Protein AF-A0A7M1KQX3-F1 (afdb_monomer_lite)

InterPro domains:
  IPR036291 NAD(P)-binding domain superfamily [SSF51735] (1-111)

Foldseek 3Di:
DQEEEEAALPDPLNVLLQQVSLVLPGQYEYEHQDPDDHDPGHNYDYDYDYLPVLVVLLVNLQVHQEYEAEAADEDDDPVVLVSVLVVLLSSLVSNLVHNHNEYEYEQYYPPCNVPDDPVSVVSSVVSVVSNVPGNGRYDYADPVCNNVVSVVVSVVVVVVVVVVVVPDDDPPPDD

pLDDT: mean 87.09, std 11.7, range [43.88, 97.88]

Organism: NCBI:txid51665

Sequence (175 aa):
MNKVAIIGATNVIGRQAAEQFSMAGYEVIAALYEDVEVPNLPGVEYIFIQPGDTAIVEDILEQARIVILPVITEICDIPKLINYEERLFNIIDICEDLPIDEFCYTVASAEHPDEIDFEMKQVQKRLKAYIENADLNQQPVDISKFEDQFTEIIHRDITSLARKHNNTIVFDFGK

Radius of gyration: 17.49 Å; chains: 1; bounding box: 62×32×48 Å

Structure (mmCIF, N/CA/C/O backbone):
data_AF-A0A7M1KQX3-F1
#
_entry.id   AF-A0A7M1KQX3-F1
#
loop_
_atom_site.group_PDB
_atom_site.id
_atom_site.type_symbol
_atom_site.label_atom_id
_atom_site.label_alt_id
_atom_site.label_comp_id
_atom_site.label_asym_id
_atom_site.label_entity_id
_atom_site.label_seq_id
_atom_site.pdbx_PDB_ins_code
_atom_site.Cartn_x
_atom_site.Cartn_y
_atom_site.Cartn_z
_atom_site.occupancy
_atom_site.B_iso_or_equiv
_atom_site.auth_seq_id
_atom_site.auth_comp_id
_atom_site.auth_asym_id
_atom_site.auth_atom_id
_atom_site.pdbx_PDB_model_num
ATOM 1 N N . MET A 1 1 ? -15.506 0.991 10.189 1.00 56.19 1 MET A N 1
ATOM 2 C CA . MET A 1 1 ? -14.737 -0.259 10.392 1.00 56.19 1 MET A CA 1
ATOM 3 C C . MET A 1 1 ? -13.265 0.117 10.486 1.00 56.19 1 MET A C 1
ATOM 5 O O . MET A 1 1 ? -12.896 1.093 9.852 1.00 56.19 1 MET A O 1
ATOM 9 N N . ASN A 1 2 ? -12.444 -0.560 11.290 1.00 83.69 2 ASN A N 1
ATOM 10 C CA . ASN A 1 2 ? -11.003 -0.266 11.397 1.00 83.69 2 ASN A CA 1
ATOM 11 C C . ASN A 1 2 ? -10.219 -1.226 10.495 1.00 83.69 2 ASN A C 1
ATOM 13 O O . ASN A 1 2 ? -9.424 -2.027 10.981 1.00 83.69 2 ASN A O 1
ATOM 17 N N . LYS A 1 3 ? -10.532 -1.191 9.193 1.00 94.19 3 LYS A N 1
ATOM 18 C CA . LYS A 1 3 ? -9.921 -2.052 8.180 1.00 94.19 3 LYS A CA 1
ATOM 19 C C . LYS A 1 3 ? -8.866 -1.304 7.374 1.00 94.19 3 LYS A C 1
ATOM 21 O O . LYS A 1 3 ? -9.103 -0.164 6.960 1.00 94.19 3 LYS A O 1
ATOM 26 N N . VAL A 1 4 ? -7.738 -1.970 7.149 1.00 97.31 4 VAL A N 1
ATOM 27 C CA . VAL A 1 4 ? -6.596 -1.476 6.373 1.00 97.31 4 VAL A CA 1
ATOM 28 C C . VAL A 1 4 ? -6.342 -2.428 5.216 1.00 97.31 4 VAL A C 1
ATOM 30 O O . VAL A 1 4 ? -6.210 -3.630 5.437 1.00 97.31 4 VAL A O 1
ATOM 33 N N . ALA A 1 5 ? -6.249 -1.901 3.999 1.00 97.88 5 ALA A N 1
ATOM 34 C CA . ALA A 1 5 ? -5.807 -2.668 2.840 1.00 97.88 5 ALA A CA 1
ATOM 35 C C . ALA A 1 5 ? -4.318 -2.416 2.594 1.00 97.88 5 ALA A C 1
ATOM 37 O O . ALA A 1 5 ? -3.870 -1.270 2.582 1.00 97.88 5 ALA A O 1
ATOM 38 N N . ILE A 1 6 ? -3.551 -3.481 2.369 1.00 97.38 6 ILE A N 1
ATOM 39 C CA . ILE A 1 6 ? -2.138 -3.403 1.992 1.00 97.38 6 ILE A CA 1
ATOM 40 C C . ILE A 1 6 ? -1.976 -4.092 0.646 1.00 97.38 6 ILE A C 1
ATOM 42 O O . ILE A 1 6 ? -2.101 -5.311 0.548 1.00 97.38 6 ILE A O 1
ATOM 46 N N . ILE A 1 7 ? -1.687 -3.318 -0.395 1.00 94.44 7 ILE A N 1
ATOM 47 C CA . ILE A 1 7 ? -1.594 -3.818 -1.766 1.00 94.44 7 ILE A CA 1
ATOM 48 C C . ILE A 1 7 ? -0.117 -3.984 -2.137 1.00 94.44 7 ILE A C 1
ATOM 50 O O . ILE A 1 7 ? 0.570 -3.014 -2.441 1.00 94.44 7 ILE A O 1
ATOM 54 N N . GLY A 1 8 ? 0.391 -5.221 -2.092 1.00 86.38 8 GLY A N 1
ATOM 55 C CA . GLY A 1 8 ? 1.825 -5.513 -2.232 1.00 86.38 8 GLY A CA 1
ATOM 56 C C . GLY A 1 8 ? 2.502 -5.856 -0.904 1.00 86.38 8 GLY A C 1
ATOM 57 O O . GLY A 1 8 ? 3.603 -5.389 -0.616 1.00 86.38 8 GLY A O 1
ATOM 58 N N . ALA A 1 9 ? 1.857 -6.694 -0.091 1.00 87.56 9 ALA A N 1
ATOM 59 C CA . ALA A 1 9 ? 2.319 -7.052 1.250 1.00 87.56 9 ALA A CA 1
ATOM 60 C C . ALA A 1 9 ? 3.522 -8.025 1.287 1.00 87.56 9 ALA A C 1
ATOM 62 O O . ALA A 1 9 ? 3.893 -8.498 2.356 1.00 87.56 9 ALA A O 1
ATOM 63 N N . THR A 1 10 ? 4.151 -8.329 0.146 1.00 86.38 10 THR A N 1
ATOM 64 C CA . THR A 1 10 ? 5.321 -9.223 0.058 1.00 86.38 10 THR A CA 1
ATOM 65 C C . THR A 1 10 ? 6.647 -8.512 0.351 1.00 86.38 10 THR A C 1
ATOM 67 O O . THR A 1 10 ? 7.597 -9.143 0.820 1.00 86.38 10 THR A O 1
ATOM 70 N N . ASN A 1 11 ? 6.728 -7.197 0.119 1.00 87.25 11 ASN A N 1
ATOM 71 C CA . ASN A 1 11 ? 7.944 -6.425 0.381 1.00 87.25 11 ASN A CA 1
ATOM 72 C C . ASN A 1 11 ? 8.097 -6.058 1.871 1.00 87.25 11 ASN A C 1
ATOM 74 O O . ASN A 1 11 ? 7.192 -6.251 2.681 1.00 87.25 11 ASN A O 1
ATOM 78 N N . VAL A 1 12 ? 9.278 -5.557 2.253 1.00 88.50 12 VAL A N 1
ATOM 79 C CA . VAL A 1 12 ? 9.599 -5.231 3.657 1.00 88.50 12 VAL A CA 1
ATOM 80 C C . VAL A 1 12 ? 8.624 -4.220 4.269 1.00 88.50 12 VAL A C 1
ATOM 82 O O . VAL A 1 12 ? 8.179 -4.418 5.395 1.00 88.50 12 VAL A O 1
ATOM 85 N N . ILE A 1 13 ? 8.230 -3.194 3.511 1.00 91.69 13 ILE A N 1
ATOM 86 C CA . ILE A 1 13 ? 7.322 -2.146 3.988 1.00 91.69 13 ILE A CA 1
ATOM 87 C C . ILE A 1 13 ? 5.922 -2.724 4.196 1.00 91.69 13 ILE A C 1
ATOM 89 O O . ILE A 1 13 ? 5.322 -2.512 5.243 1.00 91.69 13 ILE A O 1
ATOM 93 N N . GLY A 1 14 ? 5.416 -3.485 3.223 1.00 92.94 14 GLY A N 1
ATOM 94 C CA . GLY A 1 14 ? 4.098 -4.109 3.291 1.00 92.94 14 GLY A CA 1
ATOM 95 C C . GLY A 1 14 ? 3.979 -5.125 4.428 1.00 92.94 14 GLY A C 1
ATOM 96 O O . GLY A 1 14 ? 2.985 -5.112 5.151 1.00 92.94 14 GLY A O 1
ATOM 97 N N . ARG A 1 15 ? 5.012 -5.950 4.647 1.00 92.12 15 ARG A N 1
ATOM 98 C CA . ARG A 1 15 ? 5.056 -6.889 5.781 1.00 92.12 15 ARG A CA 1
ATOM 99 C C . ARG A 1 15 ? 5.047 -6.165 7.122 1.00 92.12 15 ARG A C 1
ATOM 101 O O . ARG A 1 15 ? 4.260 -6.517 7.995 1.00 92.12 15 ARG A O 1
ATOM 108 N N . GLN A 1 16 ? 5.870 -5.129 7.262 1.00 93.81 16 GLN A N 1
ATOM 109 C CA . GLN A 1 16 ? 5.949 -4.383 8.512 1.00 93.81 16 GLN A CA 1
ATOM 110 C C . GLN A 1 16 ? 4.686 -3.561 8.782 1.00 93.81 16 GLN A C 1
ATOM 112 O O . GLN A 1 16 ? 4.249 -3.455 9.925 1.00 93.81 16 GLN A O 1
ATOM 117 N N . ALA A 1 17 ? 4.056 -3.026 7.735 1.00 95.56 17 ALA A N 1
ATOM 118 C CA . ALA A 1 17 ? 2.743 -2.409 7.843 1.00 95.56 17 ALA A CA 1
ATOM 119 C C . ALA A 1 17 ? 1.705 -3.420 8.357 1.00 95.56 17 ALA A C 1
ATOM 121 O O . ALA A 1 17 ? 0.984 -3.120 9.308 1.00 95.56 17 ALA A O 1
ATOM 122 N N . ALA A 1 18 ? 1.661 -4.634 7.794 1.00 96.25 18 ALA A N 1
ATOM 123 C CA . ALA A 1 18 ? 0.729 -5.667 8.242 1.00 96.25 18 ALA A CA 1
ATOM 124 C C . ALA A 1 18 ? 0.924 -6.003 9.727 1.00 96.25 18 ALA A C 1
ATOM 126 O O . ALA A 1 18 ? -0.053 -6.063 10.472 1.00 96.25 18 ALA A O 1
ATOM 127 N N . GLU A 1 19 ? 2.174 -6.147 10.171 1.00 95.81 19 GLU A N 1
ATOM 128 C CA . GLU A 1 19 ? 2.509 -6.412 11.571 1.00 95.81 19 GLU A CA 1
ATOM 129 C C . GLU A 1 19 ? 2.110 -5.261 12.503 1.00 95.81 19 GLU A C 1
ATOM 131 O O . GLU A 1 19 ? 1.384 -5.485 13.472 1.00 95.81 19 GLU A O 1
ATOM 136 N N . GLN A 1 20 ? 2.504 -4.020 12.207 1.00 95.94 20 GLN A N 1
ATOM 137 C CA . GLN A 1 20 ? 2.228 -2.886 13.096 1.00 95.94 20 GLN A CA 1
ATOM 138 C C . GLN A 1 20 ? 0.733 -2.580 13.219 1.00 95.94 20 GLN A C 1
ATOM 140 O O . GLN A 1 20 ? 0.237 -2.361 14.328 1.00 95.94 20 GLN A O 1
ATOM 145 N N . PHE A 1 21 ? -0.007 -2.602 12.107 1.00 96.44 21 PHE A N 1
ATOM 146 C CA . PHE A 1 21 ? -1.451 -2.372 12.135 1.00 96.44 21 PHE A CA 1
ATOM 147 C C . PHE A 1 21 ? -2.196 -3.533 12.814 1.00 96.44 21 PHE A C 1
ATOM 149 O O . PHE A 1 21 ? -3.094 -3.285 13.621 1.00 96.44 21 PHE A O 1
ATOM 156 N N . SER A 1 22 ? -1.778 -4.783 12.589 1.00 96.25 22 SER A N 1
ATOM 157 C CA . SER A 1 22 ? -2.287 -5.952 13.324 1.00 96.25 22 SER A CA 1
ATOM 158 C C . SER A 1 22 ? -2.082 -5.809 14.834 1.00 96.25 22 SER A C 1
ATOM 160 O O . SER A 1 22 ? -3.029 -5.938 15.613 1.00 96.25 22 SER A O 1
ATOM 162 N N . MET A 1 23 ? -0.865 -5.464 15.267 1.00 94.62 23 MET A N 1
ATOM 163 C CA . MET A 1 23 ? -0.539 -5.264 16.682 1.00 94.62 23 MET A CA 1
ATOM 164 C C . MET A 1 23 ? -1.311 -4.101 17.313 1.00 94.62 23 MET A C 1
ATOM 166 O O . MET A 1 23 ? -1.603 -4.131 18.509 1.00 94.62 23 MET A O 1
ATOM 170 N N . ALA A 1 24 ? -1.676 -3.096 16.517 1.00 93.88 24 ALA A N 1
ATOM 171 C CA . ALA A 1 24 ? -2.527 -1.989 16.937 1.00 93.88 24 ALA A CA 1
ATOM 172 C C . ALA A 1 24 ? -4.033 -2.330 16.956 1.00 93.88 24 ALA A C 1
ATOM 174 O O . ALA A 1 24 ? -4.845 -1.483 17.333 1.00 93.88 24 ALA A O 1
ATOM 175 N N . GLY A 1 25 ? -4.415 -3.561 16.594 1.00 93.56 25 GLY A N 1
ATOM 176 C CA . GLY A 1 25 ? -5.791 -4.058 16.655 1.00 93.56 25 GLY A CA 1
ATOM 177 C C . GLY A 1 25 ? -6.644 -3.743 15.425 1.00 93.56 25 GLY A C 1
ATOM 178 O O . GLY A 1 25 ? -7.871 -3.781 15.523 1.00 93.56 25 GLY A O 1
ATOM 179 N N . TYR A 1 26 ? -6.025 -3.413 14.289 1.00 95.94 26 TYR A N 1
ATOM 180 C CA . TYR A 1 26 ? -6.734 -3.257 13.019 1.00 95.94 26 TYR A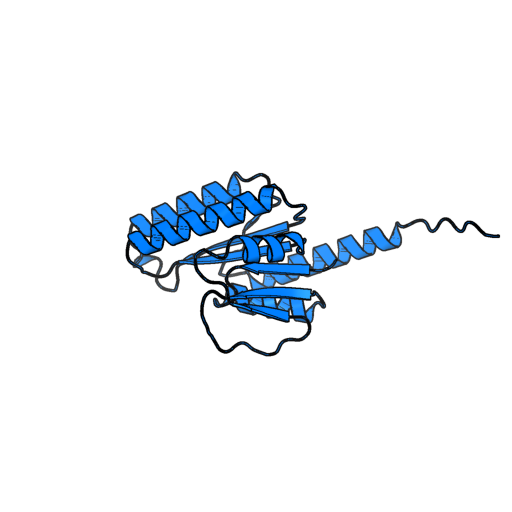 CA 1
ATOM 181 C C . TYR A 1 26 ? -7.015 -4.619 12.381 1.00 95.94 26 TYR A C 1
ATOM 183 O O . TYR A 1 26 ? -6.247 -5.569 12.533 1.00 95.94 26 TYR A O 1
ATOM 191 N N . GLU A 1 27 ? -8.103 -4.688 11.619 1.00 96.94 27 GLU A N 1
ATOM 192 C CA . GLU A 1 27 ? -8.325 -5.770 10.663 1.00 96.94 27 GLU A CA 1
ATOM 193 C C . GLU A 1 27 ? -7.546 -5.432 9.384 1.00 96.94 27 GLU A C 1
ATOM 195 O O . GLU A 1 27 ? -7.804 -4.414 8.742 1.00 96.94 27 GLU A O 1
ATOM 200 N N . VAL A 1 28 ? -6.565 -6.250 9.020 1.00 97.69 28 VAL A N 1
ATOM 201 C CA . VAL A 1 28 ? -5.693 -5.999 7.867 1.00 97.69 28 VAL A CA 1
ATOM 202 C C . VAL A 1 28 ? -6.036 -6.975 6.754 1.00 97.69 28 VAL A C 1
ATOM 204 O O . VAL A 1 28 ? -6.031 -8.181 6.976 1.00 97.69 28 VAL A O 1
ATOM 207 N N . ILE A 1 29 ? -6.275 -6.466 5.548 1.00 97.62 29 ILE A N 1
ATOM 208 C CA . ILE A 1 29 ? -6.371 -7.270 4.330 1.00 97.62 29 ILE A CA 1
ATOM 209 C C . ILE A 1 29 ? -5.087 -7.044 3.529 1.00 97.62 29 ILE A C 1
ATOM 211 O O . ILE A 1 29 ? -4.858 -5.970 2.971 1.00 97.62 29 ILE A O 1
ATOM 215 N N . ALA A 1 30 ? -4.215 -8.046 3.520 1.00 96.75 30 ALA A N 1
ATOM 216 C CA . ALA A 1 30 ? -2.891 -8.001 2.919 1.00 96.75 30 ALA A CA 1
ATOM 217 C C . ALA A 1 30 ? -2.887 -8.754 1.583 1.00 96.75 30 ALA A C 1
ATOM 219 O O . ALA A 1 30 ? -2.910 -9.985 1.540 1.00 96.75 30 ALA A O 1
ATOM 220 N N . ALA A 1 31 ? -2.840 -8.009 0.481 1.00 95.00 31 ALA A N 1
ATOM 221 C CA . ALA A 1 31 ? -2.813 -8.573 -0.857 1.00 95.00 31 ALA A CA 1
ATOM 222 C C . ALA A 1 31 ? -1.376 -8.912 -1.291 1.00 95.00 31 ALA A C 1
ATOM 224 O O . ALA A 1 31 ? -0.469 -8.070 -1.234 1.00 95.00 31 ALA A O 1
ATOM 225 N N . LEU A 1 32 ? -1.176 -10.151 -1.740 1.00 91.56 32 LEU A N 1
ATOM 226 C CA . LEU A 1 32 ? 0.110 -10.732 -2.119 1.00 91.56 32 LEU A CA 1
ATOM 227 C C . LEU A 1 32 ? 0.152 -10.982 -3.628 1.00 91.56 32 LEU A C 1
ATOM 229 O O . LEU A 1 32 ? -0.770 -11.570 -4.182 1.00 91.56 32 LEU A O 1
ATOM 233 N N . TYR A 1 33 ? 1.238 -10.583 -4.289 1.00 84.44 33 TYR A N 1
ATOM 234 C CA . TYR A 1 33 ? 1.444 -10.853 -5.721 1.00 84.44 33 TYR A CA 1
ATOM 235 C C . TYR A 1 33 ? 2.155 -12.177 -6.000 1.00 84.44 33 TYR A C 1
ATOM 237 O O . TYR A 1 33 ? 2.210 -12.629 -7.142 1.00 84.44 33 TYR A O 1
ATOM 245 N N . GLU A 1 34 ? 2.719 -12.780 -4.960 1.00 83.44 34 GLU A N 1
ATOM 246 C CA . GLU A 1 34 ? 3.535 -13.981 -5.038 1.00 83.44 34 GLU A CA 1
ATOM 247 C C . GLU A 1 34 ? 3.083 -14.960 -3.958 1.00 83.44 34 GLU A C 1
ATOM 249 O O . GLU A 1 34 ? 2.670 -14.551 -2.870 1.00 83.44 34 GLU A O 1
ATOM 254 N N . ASP A 1 35 ? 3.146 -16.249 -4.281 1.00 81.19 35 ASP A N 1
ATOM 255 C CA . ASP A 1 35 ? 2.862 -17.325 -3.337 1.00 81.19 35 ASP A CA 1
ATOM 256 C C . ASP A 1 35 ? 4.079 -17.495 -2.420 1.00 81.19 35 ASP A C 1
ATOM 258 O O . ASP A 1 35 ? 5.036 -18.208 -2.734 1.00 81.19 35 ASP A O 1
ATOM 262 N N . VAL A 1 36 ? 4.085 -16.726 -1.331 1.00 84.69 36 VAL A N 1
ATOM 263 C CA . VAL A 1 36 ? 5.159 -16.690 -0.336 1.00 84.69 36 VAL A CA 1
ATOM 264 C C . VAL A 1 36 ? 4.632 -17.114 1.025 1.00 84.69 36 VAL A C 1
ATOM 266 O O . VAL A 1 36 ? 3.487 -16.841 1.386 1.00 84.69 36 VAL A O 1
ATOM 269 N N . GLU A 1 37 ? 5.490 -17.756 1.816 1.00 86.56 37 GLU A N 1
ATOM 270 C CA . GLU A 1 37 ? 5.162 -18.067 3.202 1.00 86.56 37 GLU A CA 1
ATOM 271 C C . GLU A 1 37 ? 5.018 -16.766 4.004 1.00 86.56 37 GLU A C 1
ATOM 273 O O . GLU A 1 37 ? 5.923 -15.926 4.038 1.00 86.56 37 GLU A O 1
ATOM 278 N N . VAL A 1 38 ? 3.859 -16.598 4.641 1.00 87.62 38 VAL A N 1
ATOM 279 C CA . VAL A 1 38 ? 3.509 -15.415 5.432 1.00 87.62 38 VAL A CA 1
ATOM 280 C C . VAL A 1 38 ? 3.280 -15.784 6.895 1.00 87.62 38 VAL A C 1
ATOM 282 O O . VAL A 1 38 ? 2.761 -16.864 7.192 1.00 87.62 38 VAL A O 1
ATOM 285 N N . PRO A 1 39 ? 3.659 -14.905 7.839 1.00 88.75 39 PRO A N 1
ATOM 286 C CA . PRO A 1 39 ? 3.437 -15.156 9.252 1.00 88.75 39 PRO A CA 1
ATOM 287 C C . PRO A 1 39 ? 1.940 -15.146 9.572 1.00 88.75 39 PRO A C 1
ATOM 289 O O . PRO A 1 39 ? 1.192 -14.288 9.102 1.00 88.75 39 PRO A O 1
ATOM 292 N N . ASN A 1 40 ? 1.510 -16.067 10.433 1.00 91.69 40 ASN A N 1
ATOM 293 C CA . ASN A 1 40 ? 0.142 -16.089 10.945 1.00 91.69 40 ASN A CA 1
ATOM 294 C C . ASN A 1 40 ? -0.047 -14.986 12.002 1.00 91.69 40 ASN A C 1
ATOM 296 O O . ASN A 1 40 ? 0.183 -15.212 13.193 1.00 91.69 40 ASN A O 1
ATOM 300 N N . LEU A 1 41 ? -0.420 -13.789 11.547 1.00 94.56 41 LEU A N 1
ATOM 301 C CA . LEU A 1 41 ? -0.633 -12.608 12.379 1.00 94.56 41 LEU A CA 1
ATOM 302 C C . LEU A 1 41 ? -2.118 -12.453 12.763 1.00 94.56 41 LEU A C 1
ATOM 304 O O . LEU A 1 41 ? -3.000 -12.671 11.930 1.00 94.56 41 LEU A O 1
ATOM 308 N N . PRO A 1 42 ? -2.431 -12.069 14.013 1.00 94.12 42 PRO A N 1
ATOM 309 C CA . PRO A 1 42 ? -3.812 -11.912 14.458 1.00 94.12 42 PRO A CA 1
ATOM 310 C C . PRO A 1 42 ? -4.513 -10.767 13.715 1.00 94.12 42 PRO A C 1
ATOM 312 O O . PRO A 1 42 ? -3.989 -9.664 13.620 1.00 94.12 42 PRO A O 1
ATOM 315 N N . GLY A 1 43 ? -5.724 -11.011 13.212 1.00 93.31 43 GLY A N 1
ATOM 316 C CA . GLY A 1 43 ? -6.495 -9.982 12.503 1.00 93.31 43 GLY A CA 1
ATOM 317 C C . GLY A 1 43 ? -5.966 -9.639 11.107 1.00 93.31 43 GLY A C 1
ATOM 318 O O . GLY A 1 43 ? -6.442 -8.670 10.525 1.00 93.31 43 GLY A O 1
ATOM 319 N N . VAL A 1 44 ? -5.021 -10.420 10.565 1.00 97.12 44 VAL A N 1
ATOM 320 C CA . VAL A 1 44 ? -4.533 -10.273 9.187 1.00 97.12 44 VAL A CA 1
ATOM 321 C C . VAL A 1 44 ? -5.122 -11.367 8.303 1.00 97.12 44 VAL A C 1
ATOM 323 O O . VAL A 1 44 ? -4.957 -12.557 8.567 1.00 97.12 44 VAL A O 1
ATOM 326 N N . GLU A 1 45 ? -5.791 -10.954 7.236 1.00 96.25 45 GLU A N 1
ATOM 327 C CA . GLU A 1 45 ? -6.234 -11.801 6.137 1.00 96.25 45 GLU A CA 1
ATOM 328 C C . GLU A 1 45 ? -5.271 -11.629 4.961 1.00 96.25 45 GLU A C 1
ATOM 330 O O . GLU A 1 45 ? -5.109 -10.527 4.439 1.00 96.25 45 GLU A O 1
ATOM 335 N N . TYR A 1 46 ? -4.627 -12.716 4.537 1.00 95.25 46 TYR A N 1
ATOM 336 C CA . TYR A 1 46 ? -3.765 -12.710 3.359 1.00 95.25 46 TYR A CA 1
ATOM 337 C C . TYR A 1 46 ? -4.532 -13.204 2.140 1.00 95.25 46 TYR A C 1
ATOM 339 O O . TYR A 1 46 ? -5.087 -14.304 2.160 1.00 95.25 46 TYR A O 1
ATOM 347 N N . ILE A 1 47 ? -4.517 -12.415 1.068 1.00 94.38 47 ILE A N 1
ATOM 348 C CA . ILE A 1 47 ? -5.190 -12.741 -0.190 1.00 94.38 47 ILE A CA 1
ATOM 349 C C . ILE A 1 47 ? -4.156 -12.734 -1.308 1.00 94.38 47 ILE A C 1
ATOM 351 O O . ILE A 1 47 ? -3.509 -11.722 -1.569 1.00 94.38 47 ILE A O 1
ATOM 355 N N . PHE A 1 48 ? -3.994 -13.865 -1.984 1.00 92.31 48 PHE A N 1
ATOM 356 C CA . PHE A 1 48 ? -3.165 -13.940 -3.180 1.00 92.31 48 PHE A CA 1
ATOM 357 C C . PHE A 1 48 ? -3.922 -13.356 -4.382 1.00 92.31 48 PHE A C 1
ATOM 359 O O . PHE A 1 48 ? -5.055 -13.758 -4.640 1.00 92.31 48 PHE A O 1
ATOM 366 N N . ILE A 1 49 ? -3.295 -12.426 -5.108 1.00 89.88 49 ILE A N 1
ATOM 367 C CA . ILE A 1 49 ? -3.878 -11.729 -6.261 1.00 89.88 49 ILE A CA 1
ATOM 368 C C . ILE A 1 49 ? -2.978 -11.818 -7.499 1.00 89.88 49 ILE A C 1
ATOM 370 O O . ILE A 1 49 ? -1.794 -11.470 -7.481 1.00 89.88 49 ILE A O 1
ATOM 374 N N . GLN A 1 50 ? -3.558 -12.217 -8.625 1.00 85.31 50 GLN A N 1
ATOM 375 C CA . GLN A 1 50 ? -2.891 -12.305 -9.919 1.00 85.31 50 GLN A CA 1
ATOM 376 C C . GLN A 1 50 ? -2.966 -10.984 -10.700 1.00 85.31 50 GLN A C 1
ATOM 378 O O . GLN A 1 50 ? -3.821 -10.129 -10.440 1.00 85.31 50 GLN A O 1
ATOM 383 N N . PRO A 1 51 ? -2.069 -10.775 -11.683 1.00 74.62 51 PRO A N 1
ATOM 384 C CA . PRO A 1 51 ? -2.249 -9.722 -12.676 1.00 74.62 51 PRO A CA 1
ATOM 385 C C . PRO A 1 51 ? -3.587 -9.912 -13.411 1.00 74.62 51 PRO A C 1
ATOM 387 O O . PRO A 1 51 ? -3.772 -10.909 -14.104 1.00 74.62 51 PRO A O 1
ATOM 390 N N . GLY A 1 52 ? -4.515 -8.964 -13.256 1.00 78.94 52 GLY A N 1
ATOM 391 C CA . GLY A 1 52 ? -5.858 -9.014 -13.855 1.00 78.94 52 GLY A CA 1
ATOM 392 C C . GLY A 1 52 ? -7.008 -9.244 -12.868 1.00 78.94 52 GLY A C 1
ATOM 393 O O . GLY A 1 52 ? -8.162 -9.098 -13.265 1.00 78.94 52 GLY A O 1
ATOM 394 N N . ASP A 1 53 ? -6.720 -9.517 -11.591 1.00 88.06 53 ASP A N 1
ATOM 395 C CA . ASP A 1 53 ? -7.731 -9.688 -10.534 1.00 88.06 53 ASP A CA 1
ATOM 396 C C . ASP A 1 53 ? -8.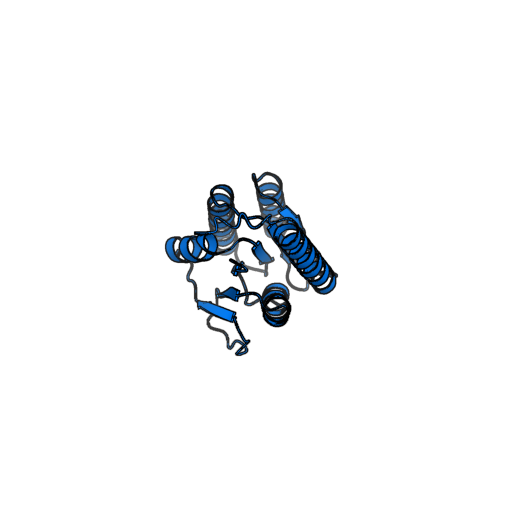318 -8.346 -10.051 1.00 88.06 53 ASP A C 1
ATOM 398 O O . ASP A 1 53 ? -8.365 -8.057 -8.856 1.00 88.06 53 ASP A O 1
ATOM 402 N N . THR A 1 54 ? -8.756 -7.495 -10.981 1.00 86.62 54 THR A N 1
ATOM 403 C CA . THR A 1 54 ? -9.255 -6.145 -10.677 1.00 86.62 54 THR A CA 1
ATOM 404 C C . THR A 1 54 ? -10.454 -6.176 -9.733 1.00 86.62 54 THR A C 1
ATOM 406 O O . THR A 1 54 ? -10.477 -5.410 -8.782 1.00 86.62 54 THR A O 1
ATOM 409 N N . ALA A 1 55 ? -11.396 -7.106 -9.928 1.00 91.50 55 ALA A N 1
ATOM 410 C CA . ALA A 1 55 ? -12.573 -7.229 -9.063 1.00 91.50 55 ALA A CA 1
ATOM 411 C C . ALA A 1 55 ? -12.208 -7.608 -7.617 1.00 91.50 55 ALA A C 1
ATOM 413 O O . ALA A 1 55 ? -12.778 -7.078 -6.677 1.00 91.50 55 ALA A O 1
ATOM 414 N N . ILE A 1 56 ? -11.212 -8.484 -7.427 1.00 93.25 56 ILE A N 1
ATOM 415 C CA . ILE A 1 56 ? -10.748 -8.851 -6.079 1.00 93.25 56 ILE A CA 1
ATOM 416 C C . ILE A 1 56 ? -10.072 -7.649 -5.418 1.00 93.25 56 ILE A C 1
ATOM 418 O O . ILE A 1 56 ? -10.259 -7.401 -4.233 1.00 93.25 56 ILE A O 1
ATOM 422 N N . VAL A 1 57 ? -9.275 -6.895 -6.178 1.00 93.56 57 VAL A N 1
ATOM 423 C CA . VAL A 1 57 ? -8.640 -5.670 -5.683 1.00 93.56 57 VAL A CA 1
ATOM 424 C C . VAL A 1 57 ? -9.691 -4.633 -5.283 1.00 93.56 57 VAL A C 1
ATOM 426 O O . VAL A 1 57 ? -9.575 -4.059 -4.206 1.00 93.56 57 VAL A O 1
ATOM 429 N N . GLU A 1 58 ? -10.720 -4.430 -6.100 1.00 94.81 58 GLU A N 1
ATOM 430 C CA . GLU A 1 58 ? -11.852 -3.550 -5.798 1.00 94.81 58 GLU A CA 1
ATOM 431 C C . GLU A 1 58 ? -12.564 -3.984 -4.506 1.00 94.81 58 GLU A C 1
ATOM 433 O O . GLU A 1 58 ? -12.643 -3.192 -3.568 1.00 94.81 58 GLU A O 1
ATOM 438 N N . ASP A 1 59 ? -12.926 -5.266 -4.380 1.00 95.19 59 ASP A N 1
ATOM 439 C CA . ASP A 1 59 ? -13.551 -5.832 -3.173 1.00 95.19 59 ASP A CA 1
ATOM 440 C C . ASP A 1 59 ? -12.694 -5.630 -1.904 1.00 95.19 59 ASP A C 1
ATOM 442 O O . ASP A 1 59 ? -13.217 -5.446 -0.799 1.00 95.19 59 ASP A O 1
ATOM 446 N N . ILE A 1 60 ? -11.362 -5.695 -2.025 1.00 95.56 60 ILE A N 1
ATOM 447 C CA . ILE A 1 60 ? -10.432 -5.429 -0.915 1.00 95.56 60 ILE A CA 1
ATOM 448 C C . ILE A 1 60 ? -10.474 -3.947 -0.531 1.00 95.56 60 ILE A C 1
ATOM 450 O O . ILE A 1 60 ? -10.546 -3.617 0.657 1.00 95.56 60 ILE A O 1
ATOM 454 N N . LEU A 1 61 ? -10.408 -3.058 -1.524 1.00 96.06 61 LEU A N 1
ATOM 455 C CA . LEU A 1 61 ? -10.335 -1.613 -1.323 1.00 96.06 61 LEU A CA 1
ATOM 456 C C . LEU A 1 61 ? -11.647 -1.045 -0.764 1.00 96.06 61 LEU A C 1
ATOM 458 O O . LEU A 1 61 ? -11.596 -0.226 0.150 1.00 96.06 61 LEU A O 1
ATOM 462 N N . GLU A 1 62 ? -12.808 -1.533 -1.212 1.00 95.38 62 GLU A N 1
ATOM 463 C CA . GLU A 1 62 ? -14.134 -1.117 -0.716 1.00 95.38 62 GLU A CA 1
ATOM 464 C C . GLU A 1 62 ? -14.314 -1.320 0.798 1.00 95.38 62 GLU A C 1
ATOM 466 O O . GLU A 1 62 ? -15.111 -0.643 1.454 1.00 95.38 62 GLU A O 1
ATOM 471 N N . GLN A 1 63 ? -13.572 -2.262 1.380 1.00 94.44 63 GLN A N 1
ATOM 472 C CA . GLN A 1 63 ? -13.650 -2.576 2.804 1.00 94.44 63 GLN A CA 1
ATOM 473 C C . GLN A 1 63 ? -12.741 -1.699 3.670 1.00 94.44 63 GLN A C 1
ATOM 475 O O . GLN A 1 63 ? -12.900 -1.688 4.897 1.00 94.44 63 GLN A O 1
ATOM 480 N N . ALA A 1 64 ? -11.774 -1.007 3.070 1.00 95.25 64 ALA A N 1
ATOM 481 C CA . ALA A 1 64 ? -10.706 -0.320 3.776 1.00 95.25 64 ALA A CA 1
ATOM 482 C C . ALA A 1 64 ? -10.959 1.187 3.895 1.00 95.25 64 ALA A C 1
ATOM 484 O O . ALA A 1 64 ? -11.469 1.837 2.991 1.00 95.25 64 ALA A O 1
ATOM 485 N N . ARG A 1 65 ? -10.557 1.762 5.034 1.00 94.12 65 ARG A N 1
ATOM 486 C CA . ARG A 1 65 ? -10.487 3.227 5.217 1.00 94.12 65 ARG A CA 1
ATOM 487 C C . ARG A 1 65 ? -9.069 3.759 5.070 1.00 94.12 65 ARG A C 1
ATOM 489 O O . ARG A 1 65 ? -8.893 4.940 4.806 1.00 94.12 65 ARG A O 1
ATOM 496 N N . ILE A 1 66 ? -8.076 2.901 5.283 1.00 96.62 66 ILE A N 1
ATOM 497 C CA . ILE A 1 66 ? -6.663 3.216 5.097 1.00 96.62 66 ILE A CA 1
ATOM 498 C C . ILE A 1 66 ? -6.129 2.245 4.053 1.00 96.62 66 ILE A C 1
ATOM 500 O O . ILE A 1 66 ? -6.296 1.032 4.197 1.00 96.62 66 ILE A O 1
ATOM 504 N N . VAL A 1 67 ? -5.486 2.777 3.022 1.00 97.69 67 VAL A N 1
ATOM 505 C CA . VAL A 1 67 ? -4.823 1.985 1.986 1.00 97.69 67 VAL A CA 1
ATOM 506 C C . VAL A 1 67 ? -3.327 2.229 2.072 1.00 97.69 67 VAL A C 1
ATOM 508 O O . VAL A 1 67 ? -2.886 3.370 2.168 1.00 97.69 67 VAL A O 1
ATOM 511 N N . ILE A 1 68 ? -2.544 1.155 2.047 1.00 97.62 68 ILE A N 1
ATOM 512 C CA . ILE A 1 68 ? -1.084 1.199 2.022 1.00 97.62 68 ILE A CA 1
ATOM 513 C C . ILE A 1 68 ? -0.617 0.562 0.716 1.00 97.62 68 ILE A C 1
ATOM 515 O O . ILE A 1 68 ? -0.812 -0.634 0.488 1.00 97.62 68 ILE A O 1
ATOM 519 N N . LEU A 1 69 ? 0.020 1.363 -0.136 1.00 96.00 69 LEU A N 1
ATOM 520 C CA . LEU A 1 69 ? 0.528 0.967 -1.445 1.00 96.00 69 LEU A CA 1
ATOM 521 C C . LEU A 1 69 ? 2.065 1.103 -1.491 1.00 96.00 69 LEU A C 1
ATOM 523 O O . LEU A 1 69 ? 2.596 2.129 -1.933 1.00 96.00 69 LEU A O 1
ATOM 527 N N . PRO A 1 70 ? 2.818 0.096 -1.008 1.00 92.88 70 PRO A N 1
ATOM 528 C CA . PRO A 1 70 ? 4.270 0.081 -1.104 1.00 92.88 70 PRO A CA 1
ATOM 529 C C . PRO A 1 70 ? 4.713 -0.412 -2.490 1.00 92.88 70 PRO A C 1
ATOM 531 O O . PRO A 1 70 ? 4.758 -1.611 -2.765 1.00 92.88 70 PRO A O 1
ATOM 534 N N . VAL A 1 71 ? 5.089 0.520 -3.359 1.00 88.25 71 VAL A N 1
ATOM 535 C CA . VAL A 1 71 ? 5.614 0.258 -4.702 1.00 88.25 71 VAL A CA 1
ATOM 536 C C . VAL A 1 71 ? 7.138 0.241 -4.666 1.00 88.25 71 VAL A C 1
ATOM 538 O O . VAL A 1 71 ? 7.802 1.277 -4.758 1.00 88.25 71 VAL A O 1
ATOM 541 N N . ILE A 1 72 ? 7.697 -0.960 -4.532 1.00 84.31 72 ILE A N 1
ATOM 542 C CA . ILE A 1 72 ? 9.140 -1.204 -4.588 1.00 84.31 72 ILE A CA 1
ATOM 543 C C . ILE A 1 72 ? 9.461 -1.852 -5.930 1.00 84.31 72 ILE A C 1
ATOM 545 O O . ILE A 1 72 ? 9.148 -3.018 -6.152 1.00 84.31 72 ILE A O 1
ATOM 549 N N . THR A 1 73 ? 10.054 -1.088 -6.845 1.00 77.50 73 THR A N 1
ATOM 550 C CA . THR A 1 73 ? 10.403 -1.597 -8.174 1.00 77.50 73 THR A CA 1
ATOM 551 C C . THR A 1 73 ? 11.753 -2.303 -8.143 1.00 77.50 73 THR A C 1
ATOM 553 O O . THR A 1 73 ? 12.759 -1.716 -7.729 1.00 77.50 73 THR A O 1
ATOM 556 N N . GLU A 1 74 ? 11.789 -3.523 -8.659 1.00 75.75 74 GLU A N 1
ATOM 557 C CA . GLU A 1 74 ? 13.014 -4.274 -8.934 1.00 75.75 74 GLU A CA 1
ATOM 558 C C . GLU A 1 74 ? 13.406 -4.156 -10.409 1.00 75.75 74 GLU A C 1
ATOM 560 O O . GLU A 1 74 ? 12.579 -3.815 -11.262 1.00 75.75 74 GLU A O 1
ATOM 565 N N . ILE A 1 75 ? 14.676 -4.434 -10.719 1.00 67.56 75 ILE A N 1
ATOM 566 C CA . ILE A 1 75 ? 15.166 -4.436 -12.100 1.00 67.56 75 ILE A CA 1
ATOM 567 C C . ILE A 1 75 ? 14.404 -5.506 -12.889 1.00 67.56 75 ILE A C 1
ATOM 569 O O . ILE A 1 75 ? 14.511 -6.700 -12.617 1.00 67.56 75 ILE A O 1
ATOM 573 N N . CYS A 1 76 ? 13.640 -5.075 -13.889 1.00 71.75 76 CYS A N 1
ATOM 574 C CA . CYS A 1 76 ? 12.839 -5.943 -14.744 1.00 71.75 76 CYS A CA 1
ATOM 575 C C . CYS A 1 76 ? 12.870 -5.461 -16.201 1.00 71.75 76 CYS A C 1
ATOM 577 O O . CYS A 1 76 ? 13.361 -4.374 -16.507 1.00 71.75 76 CYS A O 1
ATOM 579 N N . ASP A 1 77 ? 12.382 -6.297 -17.119 1.00 74.25 77 ASP A N 1
ATOM 580 C CA . ASP A 1 77 ? 12.231 -5.897 -18.517 1.00 74.25 77 ASP A CA 1
ATOM 581 C C . ASP A 1 77 ? 11.131 -4.826 -18.688 1.00 74.25 77 ASP A C 1
ATOM 583 O O . ASP A 1 77 ? 10.190 -4.724 -17.898 1.00 74.25 77 ASP A O 1
ATOM 587 N N . ILE A 1 78 ? 11.258 -4.008 -19.739 1.00 77.50 78 ILE A N 1
ATOM 588 C CA . ILE A 1 78 ? 10.353 -2.874 -20.002 1.00 77.50 78 ILE A CA 1
ATOM 589 C C . ILE A 1 78 ? 8.874 -3.307 -20.097 1.00 77.50 78 ILE A C 1
ATOM 591 O O . ILE A 1 78 ? 8.032 -2.627 -19.511 1.00 77.50 78 ILE A O 1
ATOM 595 N N . PRO A 1 79 ? 8.503 -4.412 -20.781 1.00 80.38 79 PRO A N 1
ATOM 596 C CA . PRO A 1 79 ? 7.103 -4.835 -20.848 1.00 80.38 79 PRO A CA 1
ATOM 597 C C . PRO A 1 79 ? 6.482 -5.150 -19.483 1.00 80.38 79 PRO A C 1
ATOM 599 O O . PRO A 1 79 ? 5.335 -4.772 -19.242 1.00 80.38 79 PRO A O 1
ATOM 602 N N . LYS A 1 80 ? 7.220 -5.806 -18.576 1.00 81.56 80 LYS A N 1
ATOM 603 C CA . LYS A 1 80 ? 6.742 -6.048 -17.206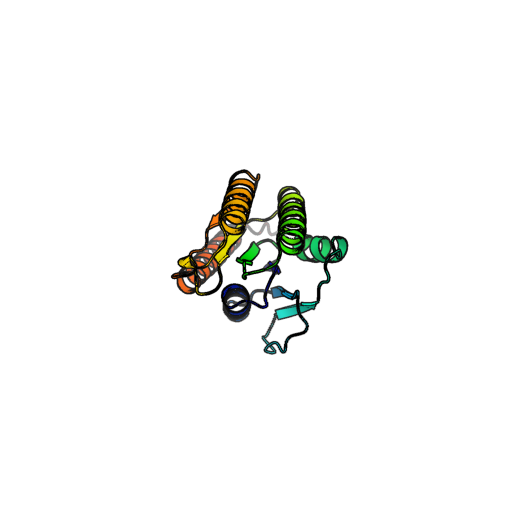 1.00 81.56 80 LYS A CA 1
ATOM 604 C C . LYS A 1 80 ? 6.548 -4.749 -16.443 1.00 81.56 80 LYS A C 1
ATOM 606 O O . LYS A 1 80 ? 5.551 -4.604 -15.743 1.00 81.56 80 LYS A O 1
ATOM 611 N N . LEU A 1 81 ? 7.470 -3.808 -16.613 1.00 79.56 81 LEU A N 1
ATOM 612 C CA . LEU A 1 81 ? 7.414 -2.509 -15.959 1.00 79.56 81 LEU A CA 1
ATOM 613 C C . LEU A 1 81 ? 6.190 -1.685 -16.399 1.00 79.56 81 LEU A C 1
ATOM 615 O O . LEU A 1 81 ? 5.534 -1.089 -15.552 1.00 79.56 81 LEU A O 1
ATOM 619 N N . ILE A 1 82 ? 5.846 -1.697 -17.694 1.00 80.25 82 ILE A N 1
ATOM 620 C CA . ILE A 1 82 ? 4.646 -1.020 -18.222 1.00 80.25 82 ILE A CA 1
ATOM 621 C C . ILE A 1 82 ? 3.366 -1.665 -17.677 1.00 80.25 82 ILE A C 1
ATOM 623 O O . ILE A 1 82 ? 2.489 -0.963 -17.190 1.00 80.25 82 ILE A O 1
ATOM 627 N N . ASN A 1 83 ? 3.266 -2.998 -17.710 1.00 83.81 83 ASN A N 1
ATOM 628 C CA . ASN A 1 83 ? 2.094 -3.708 -17.183 1.00 83.81 83 ASN A CA 1
ATOM 629 C C . ASN A 1 83 ? 1.901 -3.432 -15.680 1.00 83.81 83 ASN A C 1
ATOM 631 O O . ASN A 1 83 ? 0.790 -3.204 -15.205 1.00 83.81 83 ASN A O 1
ATOM 635 N N . TYR A 1 84 ? 3.007 -3.393 -14.936 1.00 84.38 84 TYR A N 1
ATOM 636 C CA . TYR A 1 84 ? 2.994 -3.030 -13.527 1.00 84.38 84 TYR A CA 1
ATOM 637 C C . TYR A 1 84 ? 2.508 -1.589 -13.301 1.00 84.38 84 TYR A C 1
ATOM 639 O O . TYR A 1 84 ? 1.681 -1.366 -12.422 1.00 84.38 84 TYR A O 1
ATOM 647 N N . GLU A 1 85 ? 2.960 -0.629 -14.114 1.00 87.81 85 GLU A N 1
ATOM 648 C CA . GLU A 1 85 ? 2.499 0.766 -14.072 1.00 87.81 85 GLU A CA 1
ATOM 649 C C . GLU A 1 85 ? 0.988 0.880 -14.353 1.00 87.81 85 GLU A C 1
ATOM 651 O O . GLU A 1 85 ? 0.268 1.471 -13.552 1.00 87.81 85 GLU A O 1
ATOM 656 N N . GLU A 1 86 ? 0.486 0.248 -15.420 1.00 88.31 86 GLU A N 1
ATOM 657 C CA . GLU A 1 86 ? -0.947 0.240 -15.769 1.00 88.31 86 GLU A CA 1
ATOM 658 C C . GLU A 1 86 ? -1.816 -0.338 -14.644 1.00 88.31 86 GLU A C 1
ATOM 660 O O . GLU A 1 86 ? -2.870 0.204 -14.309 1.00 88.31 86 GLU A O 1
ATOM 665 N N . ARG A 1 87 ? -1.358 -1.425 -14.012 1.00 88.19 87 ARG A N 1
ATOM 666 C CA . ARG A 1 87 ? -2.053 -2.028 -12.871 1.00 88.19 87 ARG A CA 1
ATOM 667 C C . ARG A 1 87 ? -2.144 -1.068 -11.686 1.00 88.19 87 ARG A C 1
ATOM 669 O O . ARG A 1 87 ? -3.182 -1.015 -11.031 1.00 88.19 87 ARG A O 1
ATOM 676 N N . LEU A 1 88 ? -1.061 -0.353 -11.387 1.00 91.62 88 LEU A N 1
ATOM 677 C CA . LEU A 1 88 ? -1.027 0.592 -10.275 1.00 91.62 88 LEU A CA 1
ATOM 678 C C . LEU A 1 88 ? -1.927 1.800 -10.530 1.00 91.62 88 LEU A C 1
ATOM 680 O O . LEU A 1 88 ? -2.596 2.229 -9.598 1.00 91.62 88 LEU A O 1
ATOM 684 N N . PHE A 1 89 ? -2.004 2.297 -11.769 1.00 93.12 89 PHE A N 1
ATOM 685 C CA . PHE A 1 89 ? -2.966 3.344 -12.128 1.00 93.12 89 PHE A CA 1
ATOM 686 C C . PHE A 1 89 ? -4.401 2.900 -11.866 1.00 93.12 89 PHE A C 1
ATOM 688 O O . PHE A 1 89 ? -5.108 3.594 -11.150 1.00 93.12 89 PHE A O 1
ATOM 695 N N . ASN A 1 90 ? -4.785 1.694 -12.292 1.00 91.75 90 ASN A N 1
ATOM 696 C CA . ASN A 1 90 ? -6.129 1.181 -12.012 1.00 91.75 90 ASN A CA 1
ATOM 697 C C . ASN A 1 90 ? -6.433 1.094 -10.504 1.00 91.75 90 ASN A C 1
ATOM 699 O O . ASN A 1 90 ? -7.547 1.386 -10.090 1.00 91.75 90 ASN A O 1
ATOM 703 N N . ILE A 1 91 ? -5.458 0.699 -9.673 1.00 93.62 91 ILE A N 1
ATOM 704 C CA . ILE A 1 91 ? -5.625 0.684 -8.208 1.00 93.62 91 ILE A CA 1
ATOM 705 C C . ILE A 1 91 ? -5.882 2.098 -7.677 1.00 93.62 91 ILE A C 1
ATOM 707 O O . ILE A 1 91 ? -6.741 2.276 -6.817 1.00 93.62 91 ILE A O 1
ATOM 711 N N . ILE A 1 92 ? -5.131 3.087 -8.166 1.00 95.44 92 ILE A N 1
ATOM 712 C CA . ILE A 1 92 ? -5.251 4.482 -7.731 1.00 95.44 92 ILE A CA 1
ATOM 713 C C . ILE A 1 92 ? -6.605 5.052 -8.159 1.00 95.44 92 ILE A C 1
ATOM 715 O O . ILE A 1 92 ? -7.279 5.639 -7.321 1.00 95.44 92 ILE A O 1
ATOM 719 N N . ASP A 1 93 ? -7.031 4.795 -9.396 1.00 95.06 93 ASP A N 1
ATOM 720 C CA . ASP A 1 93 ? -8.322 5.243 -9.931 1.00 95.06 93 ASP A CA 1
ATOM 721 C C . ASP A 1 93 ? -9.490 4.677 -9.113 1.00 95.06 93 ASP A C 1
ATOM 723 O O . ASP A 1 93 ? -10.372 5.418 -8.695 1.00 95.06 93 ASP A O 1
ATOM 727 N N . ILE A 1 94 ? -9.465 3.373 -8.800 1.00 94.31 94 ILE A N 1
ATOM 728 C CA . ILE A 1 94 ? -10.475 2.755 -7.923 1.00 94.31 94 ILE A CA 1
ATOM 729 C C . ILE A 1 94 ? -10.499 3.450 -6.559 1.00 94.31 94 ILE A C 1
ATOM 731 O O . ILE A 1 94 ? -11.566 3.682 -6.001 1.00 94.31 94 ILE A O 1
ATOM 735 N N . CYS A 1 95 ? -9.333 3.791 -6.004 1.00 96.25 95 CYS A N 1
ATOM 736 C CA . CYS A 1 95 ? -9.267 4.457 -4.709 1.00 96.25 95 CYS A CA 1
ATOM 737 C C . CYS A 1 95 ? -9.937 5.841 -4.715 1.00 96.25 95 CYS A C 1
ATOM 739 O O . CYS A 1 95 ? -10.492 6.217 -3.686 1.00 96.25 95 CYS A O 1
ATOM 741 N N . GLU A 1 96 ? -9.888 6.599 -5.817 1.00 95.56 96 GLU A N 1
ATOM 742 C CA . GLU A 1 96 ? -10.485 7.947 -5.890 1.00 95.56 96 GLU A CA 1
ATOM 743 C C . GLU A 1 96 ? -12.007 7.923 -5.692 1.00 95.56 96 GLU A C 1
ATOM 745 O O . GLU A 1 96 ? -12.583 8.849 -5.121 1.00 95.56 96 GLU A O 1
ATOM 750 N N . ASP A 1 97 ? -12.656 6.836 -6.106 1.00 93.88 97 ASP A N 1
ATOM 751 C CA . ASP A 1 97 ? -14.104 6.663 -5.984 1.00 93.88 97 ASP A CA 1
ATOM 752 C C . ASP A 1 97 ? -14.538 6.114 -4.609 1.00 93.88 97 ASP A C 1
ATOM 754 O O . ASP A 1 97 ? -15.736 6.019 -4.312 1.00 93.88 97 ASP A O 1
ATOM 758 N N . LEU A 1 98 ? -13.582 5.759 -3.745 1.00 94.25 98 LEU A N 1
ATOM 759 C CA . LEU A 1 98 ? -13.837 5.114 -2.461 1.00 94.25 98 LEU A CA 1
ATOM 760 C C . LEU A 1 98 ? -13.652 6.076 -1.280 1.00 94.25 98 LEU A C 1
ATOM 762 O O . LEU A 1 98 ? -12.823 6.984 -1.317 1.00 94.25 98 LEU A O 1
ATOM 766 N N . PRO A 1 99 ? -14.389 5.879 -0.168 1.00 92.12 99 PRO A N 1
ATOM 767 C CA . PRO A 1 99 ? -14.287 6.717 1.026 1.00 92.12 99 PRO A CA 1
ATOM 768 C C . PRO A 1 99 ? -13.034 6.373 1.855 1.00 92.12 99 PRO A C 1
ATOM 770 O O . PRO A 1 99 ? -13.127 5.984 3.024 1.00 92.12 99 PRO A O 1
ATOM 773 N N . ILE A 1 100 ? -11.861 6.500 1.239 1.00 94.81 100 ILE A N 1
ATOM 774 C CA . ILE A 1 100 ? -10.559 6.269 1.857 1.00 94.81 100 ILE A CA 1
ATOM 775 C C . ILE A 1 100 ? -10.183 7.510 2.666 1.00 94.81 100 ILE A C 1
ATOM 777 O O . ILE A 1 100 ? -10.013 8.607 2.139 1.00 94.81 100 ILE A O 1
ATOM 781 N N . ASP A 1 101 ? -10.031 7.329 3.975 1.00 94.00 101 ASP A N 1
ATOM 782 C CA . ASP A 1 101 ? -9.596 8.389 4.877 1.00 94.00 101 ASP A CA 1
ATOM 783 C C . ASP A 1 101 ? -8.110 8.703 4.697 1.00 94.00 101 ASP A C 1
ATOM 785 O O . ASP A 1 101 ? -7.701 9.837 4.940 1.00 94.00 101 ASP A O 1
ATOM 789 N N . GLU A 1 102 ? -7.292 7.715 4.325 1.00 95.12 102 GLU A N 1
ATOM 790 C CA . GLU A 1 102 ? -5.846 7.877 4.200 1.00 95.12 102 GLU A CA 1
ATOM 791 C C . GLU A 1 102 ? -5.232 6.920 3.173 1.00 95.12 102 GLU A C 1
ATOM 793 O O . GLU A 1 102 ? -5.425 5.705 3.241 1.00 95.12 102 GLU A O 1
ATOM 798 N N . PHE A 1 103 ? -4.458 7.476 2.241 1.00 97.12 103 PHE A N 1
ATOM 799 C CA . PHE A 1 103 ? -3.762 6.724 1.202 1.00 97.12 103 PHE A CA 1
ATOM 800 C C . PHE A 1 103 ? -2.244 6.834 1.389 1.00 97.12 103 PHE A C 1
ATOM 802 O O . PHE A 1 103 ? -1.600 7.791 0.955 1.00 97.12 103 PHE A O 1
ATOM 809 N N . CYS A 1 104 ? -1.654 5.854 2.062 1.00 97.06 104 CYS A N 1
ATOM 810 C CA . CYS A 1 104 ? -0.224 5.789 2.332 1.00 97.06 104 CYS A CA 1
ATOM 811 C C . CYS A 1 104 ? 0.506 5.135 1.160 1.00 97.06 104 CYS A C 1
ATOM 813 O O . CYS A 1 104 ? 0.155 4.029 0.755 1.00 97.06 104 CYS A O 1
ATOM 815 N N . TYR A 1 105 ? 1.564 5.757 0.643 1.00 96.00 105 TYR A N 1
ATOM 816 C CA . TYR A 1 105 ? 2.296 5.192 -0.492 1.00 96.00 105 TYR A CA 1
ATOM 817 C C . TYR A 1 105 ? 3.805 5.340 -0.354 1.00 96.00 105 TYR A C 1
ATOM 819 O O . TYR A 1 105 ? 4.313 6.333 0.164 1.00 96.00 105 TYR A O 1
ATOM 827 N N . THR A 1 106 ? 4.532 4.374 -0.904 1.00 93.38 106 THR A N 1
ATOM 828 C CA . THR A 1 106 ? 5.974 4.480 -1.137 1.00 93.38 106 THR A CA 1
ATOM 829 C C . THR A 1 106 ? 6.226 4.174 -2.601 1.00 93.38 106 THR A C 1
ATOM 831 O O . THR A 1 106 ? 5.758 3.157 -3.089 1.00 93.38 106 THR A O 1
ATOM 834 N N . VAL A 1 107 ? 6.978 5.023 -3.300 1.00 90.06 107 VAL A N 1
ATOM 835 C CA . VAL A 1 107 ? 7.532 4.698 -4.622 1.00 90.06 107 VAL A CA 1
ATOM 836 C C . VAL A 1 107 ? 9.040 4.737 -4.490 1.00 90.06 107 VAL A C 1
ATOM 838 O O . VAL A 1 107 ? 9.627 5.806 -4.310 1.00 90.06 107 VAL A O 1
ATOM 841 N N . ALA A 1 108 ? 9.654 3.564 -4.522 1.00 85.12 108 ALA A N 1
ATOM 842 C CA . ALA A 1 108 ? 11.086 3.406 -4.351 1.00 85.12 108 ALA A CA 1
ATOM 843 C C . ALA A 1 108 ? 11.581 2.181 -5.117 1.00 85.12 108 ALA A C 1
ATOM 845 O O . ALA A 1 108 ? 10.827 1.481 -5.794 1.00 85.12 108 ALA A O 1
ATOM 846 N N . SER A 1 109 ? 12.874 1.927 -4.998 1.00 79.56 109 SER A N 1
ATOM 847 C CA . SER A 1 109 ? 13.534 0.829 -5.677 1.00 79.56 109 SER A CA 1
ATOM 848 C C . SER A 1 109 ? 14.201 -0.123 -4.709 1.00 79.56 109 SER A C 1
ATOM 850 O O . SER A 1 109 ? 14.668 0.310 -3.656 1.00 79.56 109 SER A O 1
ATOM 852 N N . ALA A 1 110 ? 14.320 -1.389 -5.099 1.00 69.19 110 ALA A N 1
ATOM 853 C CA . ALA A 1 110 ? 15.091 -2.359 -4.331 1.00 69.19 110 ALA A CA 1
ATOM 854 C C . ALA A 1 110 ? 16.603 -2.058 -4.403 1.00 69.19 110 ALA A C 1
ATOM 856 O O . ALA A 1 110 ? 17.122 -1.835 -5.493 1.00 69.19 110 ALA A O 1
ATOM 857 N N . GLU A 1 111 ? 17.233 -2.015 -3.220 1.00 58.78 111 GLU A N 1
ATOM 858 C CA . GLU A 1 111 ? 18.651 -1.975 -2.772 1.00 58.78 111 GLU A CA 1
ATOM 859 C C . GLU A 1 111 ? 19.789 -1.346 -3.619 1.00 58.78 111 GLU A C 1
ATOM 861 O O . GLU A 1 111 ? 20.828 -1.011 -3.050 1.00 58.78 111 GLU A O 1
ATOM 866 N N . HIS A 1 112 ? 19.621 -1.053 -4.908 1.00 65.50 112 HIS A N 1
ATOM 867 C CA . HIS A 1 112 ? 20.648 -0.459 -5.770 1.00 65.50 112 HIS A CA 1
ATOM 868 C C . HIS A 1 112 ? 20.091 0.692 -6.627 1.00 65.50 112 HIS A C 1
ATOM 870 O O . HIS A 1 112 ? 20.043 0.576 -7.848 1.00 65.50 112 HIS A O 1
ATOM 876 N N . PRO A 1 113 ? 19.690 1.837 -6.035 1.00 61.19 113 PRO A N 1
ATOM 877 C CA . PRO A 1 113 ? 19.116 2.977 -6.768 1.00 61.19 113 PRO A CA 1
ATOM 878 C C . PRO A 1 113 ? 20.014 3.532 -7.889 1.00 61.19 113 PRO A C 1
ATOM 880 O O . PRO A 1 113 ? 19.526 4.108 -8.871 1.00 61.19 113 PRO A O 1
ATOM 883 N N . ASP A 1 114 ? 21.324 3.328 -7.759 1.00 65.75 114 ASP A N 1
ATOM 884 C CA . ASP A 1 114 ? 22.329 3.735 -8.739 1.00 65.75 114 ASP A CA 1
ATOM 885 C C . ASP A 1 114 ? 22.381 2.810 -9.967 1.00 65.75 114 ASP A C 1
ATOM 887 O O . ASP A 1 114 ? 22.788 3.250 -11.041 1.00 65.75 114 ASP A O 1
ATOM 891 N N . GLU A 1 115 ? 21.908 1.567 -9.843 1.00 66.06 115 GLU A N 1
ATOM 892 C CA . GLU A 1 115 ? 21.910 0.545 -10.904 1.00 66.06 115 GLU A CA 1
ATOM 893 C C . GLU A 1 115 ? 20.607 0.520 -11.715 1.00 66.06 115 GLU A C 1
ATOM 895 O O . GLU A 1 115 ? 20.411 -0.308 -12.602 1.00 66.06 115 GLU A O 1
ATOM 900 N N . ILE A 1 116 ? 19.705 1.453 -11.424 1.00 71.31 116 ILE A N 1
ATOM 901 C CA . ILE A 1 116 ? 18.372 1.486 -12.011 1.00 71.31 116 ILE A CA 1
ATOM 902 C C . ILE A 1 116 ? 18.389 2.203 -13.343 1.00 71.31 116 ILE A C 1
ATOM 904 O O . ILE A 1 116 ? 18.850 3.348 -13.445 1.00 71.31 116 ILE A O 1
ATOM 908 N N . ASP A 1 117 ? 17.801 1.528 -14.328 1.00 75.81 117 ASP A N 1
ATOM 909 C CA . ASP A 1 117 ? 17.607 2.028 -15.680 1.00 75.81 117 ASP A CA 1
ATOM 910 C C . ASP A 1 117 ? 16.886 3.391 -15.669 1.00 75.81 117 ASP A C 1
ATOM 912 O O . ASP A 1 117 ? 16.011 3.677 -14.843 1.00 75.81 117 ASP A O 1
ATOM 916 N N . PHE A 1 118 ? 17.252 4.250 -16.617 1.00 82.75 118 PHE A N 1
ATOM 917 C CA . PHE A 1 118 ? 16.576 5.512 -16.873 1.00 82.75 118 PHE A CA 1
ATOM 918 C C . PHE A 1 118 ? 15.058 5.328 -17.013 1.00 82.75 118 PHE A C 1
ATOM 920 O O . PHE A 1 118 ? 14.305 6.118 -16.443 1.00 82.75 118 PHE A O 1
ATOM 927 N N . 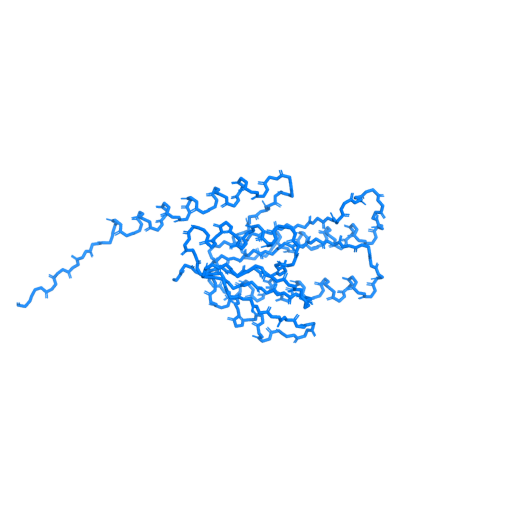GLU A 1 119 ? 14.608 4.274 -17.698 1.00 82.06 119 GLU A N 1
ATOM 928 C CA . GLU A 1 119 ? 13.177 4.002 -17.896 1.00 82.06 119 GLU A CA 1
ATOM 929 C C . GLU A 1 119 ? 12.443 3.723 -16.576 1.00 82.06 119 GLU A C 1
ATOM 931 O O . GLU A 1 119 ? 11.369 4.271 -16.328 1.00 82.06 119 GLU A O 1
ATOM 936 N N . MET A 1 120 ? 13.057 2.963 -15.666 1.00 81.88 120 MET A N 1
ATOM 937 C CA . MET A 1 120 ? 12.504 2.716 -14.330 1.00 81.88 120 MET A CA 1
ATOM 938 C C . MET A 1 120 ? 12.387 4.001 -13.509 1.00 81.88 120 MET A C 1
ATOM 940 O O . MET A 1 120 ? 11.363 4.232 -12.866 1.00 81.88 120 MET A O 1
ATOM 944 N N . LYS A 1 121 ? 13.383 4.893 -13.589 1.00 85.19 121 LYS A N 1
ATOM 945 C CA . LYS A 1 121 ? 13.308 6.218 -12.949 1.00 85.19 121 LYS A CA 1
ATOM 946 C C . LYS A 1 121 ? 12.173 7.063 -13.534 1.00 85.19 121 LYS A C 1
ATOM 948 O O . LYS A 1 121 ? 11.524 7.803 -12.794 1.00 85.19 121 LYS A O 1
ATOM 953 N N . GLN A 1 122 ? 11.910 6.959 -14.840 1.00 87.12 122 GLN A N 1
ATOM 954 C CA . GLN A 1 122 ? 10.774 7.647 -15.459 1.00 87.12 122 GLN A CA 1
ATOM 955 C C . GLN A 1 122 ? 9.433 7.076 -14.991 1.00 87.12 122 GLN A C 1
ATOM 957 O O . GLN A 1 122 ? 8.549 7.861 -14.658 1.00 87.12 122 GLN A O 1
ATOM 962 N N . VAL A 1 123 ? 9.288 5.752 -14.913 1.00 87.19 123 VAL A N 1
ATOM 963 C CA . VAL A 1 123 ? 8.067 5.094 -14.410 1.00 87.19 123 VAL A CA 1
ATOM 964 C C . VAL A 1 123 ? 7.784 5.503 -12.970 1.00 87.19 123 VAL A C 1
ATOM 966 O O . VAL A 1 123 ? 6.695 5.977 -12.672 1.00 87.19 123 VAL A O 1
ATOM 969 N N . GLN A 1 124 ? 8.781 5.443 -12.086 1.00 87.88 124 GLN A N 1
ATOM 970 C CA . GLN A 1 124 ? 8.623 5.900 -10.702 1.00 87.88 124 GLN A CA 1
ATOM 971 C C . GLN A 1 124 ? 8.200 7.366 -10.616 1.00 87.88 124 GLN A C 1
ATOM 973 O O . GLN A 1 124 ? 7.320 7.719 -9.833 1.00 87.88 124 GLN A O 1
ATOM 978 N N . LYS A 1 125 ? 8.813 8.232 -11.431 1.00 90.38 125 LYS A N 1
ATOM 979 C CA . LYS A 1 125 ? 8.466 9.653 -11.478 1.00 90.38 125 LYS A CA 1
ATOM 980 C C . LYS A 1 125 ? 7.025 9.865 -11.946 1.00 90.38 125 LYS A C 1
ATOM 982 O O . LYS A 1 125 ? 6.332 10.694 -11.360 1.00 90.38 125 LYS A O 1
ATOM 987 N N . ARG A 1 126 ? 6.584 9.149 -12.986 1.00 91.75 126 ARG A N 1
ATOM 988 C CA . ARG A 1 126 ? 5.206 9.223 -13.494 1.00 91.75 126 ARG A CA 1
ATOM 989 C C . ARG A 1 126 ? 4.211 8.709 -12.470 1.00 91.75 126 ARG A C 1
ATOM 991 O O . ARG A 1 126 ? 3.258 9.414 -12.181 1.00 91.75 126 ARG A O 1
ATOM 998 N N . LEU A 1 127 ? 4.478 7.554 -11.870 1.00 91.75 127 LEU A N 1
ATOM 999 C CA . LEU A 1 127 ? 3.632 6.969 -10.840 1.00 91.75 127 LEU A CA 1
ATOM 1000 C C . LEU A 1 127 ? 3.493 7.884 -9.625 1.00 91.75 127 LEU A C 1
ATOM 1002 O O . LEU A 1 127 ? 2.384 8.134 -9.166 1.00 91.75 127 LEU A O 1
ATOM 1006 N N . LYS A 1 128 ? 4.606 8.431 -9.131 1.00 93.06 128 LYS A N 1
ATOM 1007 C CA . LYS A 1 128 ? 4.581 9.383 -8.021 1.00 93.06 128 LYS A CA 1
ATOM 1008 C C . LYS A 1 128 ? 3.749 10.617 -8.368 1.00 93.06 128 LYS A C 1
ATOM 1010 O O . LYS A 1 128 ? 2.905 11.011 -7.576 1.00 93.06 128 LYS A O 1
ATOM 1015 N N . ALA A 1 129 ? 3.947 11.182 -9.559 1.00 95.00 129 ALA A N 1
ATOM 1016 C CA . ALA A 1 129 ? 3.140 12.302 -10.025 1.00 95.00 129 ALA A CA 1
ATOM 1017 C C . ALA A 1 129 ? 1.658 11.928 -10.175 1.00 95.00 129 ALA A C 1
ATOM 1019 O O . ALA A 1 129 ? 0.805 12.758 -9.898 1.00 95.00 129 ALA A O 1
ATOM 1020 N N . TYR A 1 130 ? 1.340 10.706 -10.602 1.00 95.88 130 TYR A N 1
ATOM 1021 C CA . TYR A 1 130 ? -0.038 10.235 -10.725 1.00 95.88 130 TYR A CA 1
ATOM 1022 C C . TYR A 1 130 ? -0.724 10.182 -9.357 1.00 95.88 130 TYR A C 1
ATOM 1024 O O . TYR A 1 130 ? -1.744 10.831 -9.164 1.00 95.88 130 TYR A O 1
ATOM 1032 N N . ILE A 1 131 ? -0.097 9.516 -8.379 1.00 95.00 131 ILE A N 1
ATOM 1033 C CA . ILE A 1 131 ? -0.598 9.428 -6.998 1.00 95.00 131 ILE A CA 1
ATOM 1034 C C . ILE A 1 131 ? -0.789 10.823 -6.392 1.00 95.00 131 ILE A C 1
ATOM 1036 O O . ILE A 1 131 ? -1.826 11.096 -5.797 1.00 95.00 131 ILE A O 1
ATOM 1040 N N . GLU A 1 132 ? 0.195 11.714 -6.551 1.00 94.31 132 GLU A N 1
ATOM 1041 C CA . GLU A 1 132 ? 0.170 13.072 -5.983 1.00 94.31 132 GLU A CA 1
ATOM 1042 C C . GLU A 1 132 ? -0.865 14.002 -6.633 1.00 94.31 132 GLU A C 1
ATOM 1044 O O . GLU A 1 132 ? -1.188 15.036 -6.052 1.00 94.31 132 GLU A O 1
ATOM 1049 N N . ASN A 1 133 ? -1.368 13.662 -7.823 1.00 96.12 133 ASN A N 1
ATOM 1050 C CA . ASN A 1 133 ? -2.428 14.412 -8.500 1.00 96.12 133 ASN A CA 1
ATOM 1051 C C . ASN A 1 133 ? -3.820 13.784 -8.337 1.00 96.12 133 ASN A C 1
ATOM 1053 O O . ASN A 1 133 ? -4.787 14.409 -8.767 1.00 96.12 133 ASN A O 1
ATOM 1057 N N . ALA A 1 134 ? -3.919 12.586 -7.754 1.00 95.44 134 ALA A N 1
ATOM 1058 C CA . ALA A 1 134 ? -5.196 11.931 -7.495 1.00 95.44 134 ALA A CA 1
ATOM 1059 C C . ALA A 1 134 ? -6.012 12.694 -6.431 1.00 95.44 134 ALA A C 1
ATOM 1061 O O . ALA A 1 134 ? -5.451 13.397 -5.584 1.00 95.44 134 ALA A O 1
ATOM 1062 N N . ASP A 1 135 ? -7.331 12.543 -6.430 1.00 95.25 135 ASP A N 1
ATOM 1063 C CA . ASP A 1 135 ? -8.230 13.083 -5.405 1.00 95.25 135 ASP A CA 1
ATOM 1064 C C . ASP A 1 135 ? -8.295 12.145 -4.187 1.00 95.25 135 ASP A C 1
ATOM 1066 O O . ASP A 1 135 ? -9.327 11.578 -3.837 1.00 95.25 135 ASP A O 1
ATOM 1070 N N . LEU A 1 136 ? -7.140 11.937 -3.550 1.00 95.75 136 LEU A N 1
ATOM 1071 C CA . LEU A 1 136 ? -6.967 11.089 -2.369 1.00 95.75 136 LEU A CA 1
ATOM 1072 C C . LEU A 1 136 ? -6.380 11.899 -1.212 1.00 95.75 136 LEU A C 1
ATOM 1074 O O . LEU A 1 136 ? -5.755 12.937 -1.403 1.00 95.75 136 LEU A O 1
ATOM 1078 N N . ASN A 1 137 ? -6.499 11.398 0.018 1.00 94.31 137 ASN A N 1
ATOM 1079 C CA . ASN A 1 137 ? -5.725 11.935 1.140 1.00 94.31 137 ASN A CA 1
ATOM 1080 C C . ASN A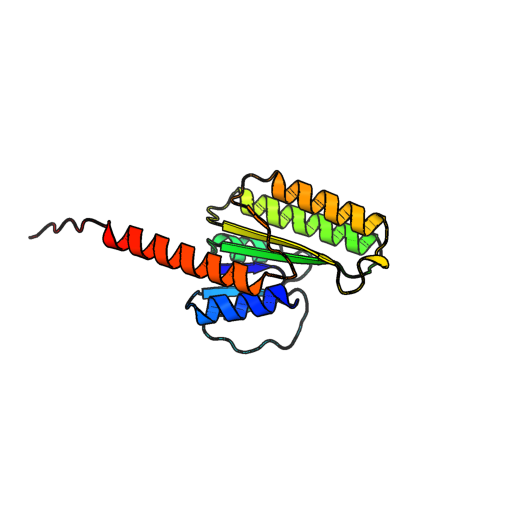 1 137 ? -4.343 11.262 1.200 1.00 94.31 137 ASN A C 1
ATOM 1082 O O . ASN A 1 137 ? -4.122 10.362 2.018 1.00 94.31 137 ASN A O 1
ATOM 1086 N N . GLN A 1 138 ? -3.427 11.648 0.305 1.00 95.25 138 GLN A N 1
ATOM 1087 C CA . GLN A 1 138 ? -2.140 10.962 0.173 1.00 95.25 138 GLN A CA 1
ATOM 1088 C C . GLN A 1 138 ? -1.183 11.260 1.325 1.00 95.25 138 GLN A C 1
ATOM 1090 O O . GLN A 1 138 ? -1.014 12.402 1.754 1.00 95.25 138 GLN A O 1
ATOM 1095 N N . GLN A 1 139 ? -0.476 10.225 1.769 1.00 94.56 139 GLN A N 1
ATOM 1096 C CA . GLN A 1 139 ? 0.578 10.306 2.772 1.00 94.56 139 GLN A CA 1
ATOM 1097 C C . GLN A 1 139 ? 1.830 9.593 2.242 1.00 94.56 139 GLN A C 1
ATOM 1099 O O . GLN A 1 139 ? 1.887 8.359 2.234 1.00 94.56 139 GLN A O 1
ATOM 1104 N N . PRO A 1 140 ? 2.839 10.337 1.754 1.00 94.00 140 PRO A N 1
ATOM 1105 C CA . PRO A 1 140 ? 4.084 9.728 1.311 1.00 94.00 140 PRO A CA 1
ATOM 1106 C C . PRO A 1 140 ? 4.835 9.110 2.495 1.00 94.00 140 PRO A C 1
ATOM 1108 O O . PRO A 1 140 ? 5.119 9.779 3.492 1.00 94.00 140 PRO A O 1
ATOM 1111 N N . VAL A 1 141 ? 5.213 7.844 2.343 1.00 93.75 141 VAL A N 1
ATOM 1112 C CA . VAL A 1 141 ? 5.970 7.065 3.323 1.00 93.75 141 VAL A CA 1
ATOM 1113 C C . VAL A 1 141 ? 7.406 6.885 2.833 1.00 93.75 141 VAL A C 1
ATOM 1115 O O . VAL A 1 141 ? 7.658 6.379 1.735 1.00 93.75 141 VAL A O 1
ATOM 1118 N N . ASP A 1 142 ? 8.356 7.318 3.657 1.00 89.94 142 ASP A N 1
ATOM 1119 C CA . ASP A 1 142 ? 9.792 7.263 3.409 1.00 89.94 142 ASP A CA 1
ATOM 1120 C C . ASP A 1 142 ? 10.331 5.866 3.748 1.00 89.94 142 ASP A C 1
ATOM 1122 O O . ASP A 1 142 ? 10.178 5.374 4.866 1.00 89.94 142 ASP A O 1
ATOM 1126 N N . ILE A 1 143 ? 11.025 5.242 2.795 1.00 87.50 143 ILE A N 1
ATOM 1127 C CA . ILE A 1 143 ? 11.623 3.908 2.949 1.00 87.50 143 ILE A CA 1
ATOM 1128 C C . ILE A 1 143 ? 12.614 3.800 4.121 1.00 87.50 143 ILE A C 1
ATOM 1130 O O . ILE A 1 143 ? 12.870 2.707 4.610 1.00 87.50 143 ILE A O 1
ATOM 1134 N N . SER A 1 144 ? 13.173 4.916 4.590 1.00 88.50 144 SER A N 1
ATOM 1135 C CA . SER A 1 144 ? 14.089 4.956 5.734 1.00 88.50 144 SER A CA 1
ATOM 1136 C C . SER A 1 144 ? 13.402 5.222 7.077 1.00 88.50 144 SER A C 1
ATOM 1138 O O . SER A 1 144 ? 14.057 5.123 8.112 1.00 88.50 144 SER A O 1
ATOM 1140 N N . LYS A 1 145 ? 12.110 5.585 7.077 1.00 92.31 145 LYS A N 1
ATOM 1141 C CA . LYS A 1 145 ? 11.363 6.016 8.278 1.00 92.31 145 LYS A CA 1
ATOM 1142 C C . LYS A 1 145 ? 9.959 5.424 8.385 1.00 92.31 145 LYS A C 1
ATOM 1144 O O . LYS A 1 145 ? 9.181 5.856 9.232 1.00 92.31 145 LYS A O 1
ATOM 1149 N N . PHE A 1 146 ? 9.615 4.467 7.527 1.00 91.94 146 PHE A N 1
ATOM 1150 C CA . PHE A 1 146 ? 8.251 3.954 7.418 1.00 91.94 146 PHE A CA 1
ATOM 1151 C C . PHE A 1 146 ? 7.715 3.403 8.743 1.00 91.94 146 PHE A C 1
ATOM 1153 O O . PHE A 1 146 ? 6.538 3.579 9.027 1.00 91.94 146 PHE A O 1
ATOM 1160 N N . GLU A 1 147 ? 8.563 2.805 9.583 1.00 93.25 147 GLU A N 1
ATOM 1161 C CA . GLU A 1 147 ? 8.144 2.282 10.888 1.00 93.25 147 GLU A CA 1
ATOM 1162 C C . GLU A 1 147 ? 7.636 3.382 11.830 1.00 93.25 147 GLU A C 1
ATOM 1164 O O . GLU A 1 147 ? 6.561 3.254 12.423 1.00 93.25 147 GLU A O 1
ATOM 1169 N N . ASP A 1 148 ? 8.381 4.485 11.930 1.00 95.25 148 ASP A N 1
ATOM 1170 C CA . ASP A 1 148 ? 7.991 5.638 12.742 1.00 95.25 148 ASP A CA 1
ATOM 1171 C C . ASP A 1 148 ? 6.728 6.291 12.166 1.00 95.25 148 ASP A C 1
ATOM 1173 O O . ASP A 1 148 ? 5.792 6.611 12.899 1.00 95.25 148 ASP A O 1
ATOM 1177 N N . GLN A 1 149 ? 6.657 6.429 10.838 1.00 94.81 149 GLN A N 1
ATOM 1178 C CA . GLN A 1 149 ? 5.509 7.041 10.168 1.00 94.81 149 GLN A CA 1
ATOM 1179 C C . GLN A 1 149 ? 4.230 6.211 10.326 1.00 94.81 149 GLN A C 1
ATOM 1181 O O . GLN A 1 149 ? 3.177 6.773 10.622 1.00 94.81 149 GLN A O 1
ATOM 1186 N N . PHE A 1 150 ? 4.292 4.883 10.201 1.00 95.12 150 PHE A N 1
ATOM 1187 C CA . PHE A 1 150 ? 3.140 4.019 10.472 1.00 95.12 150 PHE A CA 1
ATOM 1188 C C . PHE A 1 150 ? 2.694 4.116 11.932 1.00 95.12 150 PHE A C 1
ATOM 1190 O O . PHE A 1 150 ? 1.496 4.228 12.201 1.00 95.12 150 PHE A O 1
ATOM 1197 N N . THR A 1 151 ? 3.639 4.177 12.872 1.00 94.56 151 THR A N 1
ATOM 1198 C CA . THR A 1 151 ? 3.332 4.390 14.292 1.00 94.56 151 THR A CA 1
ATOM 1199 C C . THR A 1 151 ? 2.597 5.714 14.524 1.00 94.56 151 THR A C 1
ATOM 1201 O O . THR A 1 151 ? 1.622 5.754 15.284 1.00 94.56 151 THR A O 1
ATOM 1204 N N . GLU A 1 152 ? 3.027 6.797 13.872 1.00 94.25 152 GLU A N 1
ATOM 1205 C CA . GLU A 1 152 ? 2.372 8.107 13.944 1.00 94.25 152 GLU A CA 1
ATOM 1206 C C . GLU A 1 152 ? 0.953 8.076 13.365 1.00 94.25 152 GLU A C 1
ATOM 1208 O O . GLU A 1 152 ? 0.023 8.598 13.989 1.00 94.25 152 GLU A O 1
ATOM 1213 N N . ILE A 1 153 ? 0.773 7.428 12.212 1.00 93.19 153 ILE A N 1
ATOM 1214 C CA . ILE A 1 153 ? -0.527 7.260 11.549 1.00 93.19 153 ILE A CA 1
ATOM 1215 C C . ILE A 1 153 ? -1.502 6.524 12.469 1.00 93.19 153 ILE A C 1
ATOM 1217 O O . ILE A 1 153 ? -2.588 7.032 12.761 1.00 93.19 153 ILE A O 1
ATOM 1221 N N . ILE A 1 154 ? -1.076 5.379 13.007 1.00 94.06 154 ILE A N 1
ATOM 1222 C CA . ILE A 1 154 ? -1.854 4.567 13.947 1.00 94.06 154 ILE A CA 1
ATOM 1223 C C . ILE A 1 154 ? -2.270 5.396 15.170 1.00 94.06 154 ILE A C 1
ATOM 1225 O O . ILE A 1 154 ? -3.449 5.421 15.533 1.00 94.06 154 ILE A O 1
ATOM 1229 N N . HIS A 1 155 ? -1.331 6.109 15.803 1.00 92.19 155 HIS A N 1
ATOM 1230 C CA . HIS A 1 155 ? -1.628 6.924 16.986 1.00 92.19 155 HIS A CA 1
ATOM 1231 C C . HIS A 1 155 ? -2.599 8.065 16.683 1.00 92.19 155 HIS A C 1
ATOM 1233 O O . HIS A 1 155 ? -3.496 8.362 17.487 1.00 92.19 155 HIS A O 1
ATOM 1239 N N . ARG A 1 156 ? -2.421 8.724 15.535 1.00 91.25 156 ARG A N 1
ATOM 1240 C CA . ARG A 1 156 ? -3.279 9.821 15.091 1.00 91.25 156 ARG A CA 1
ATOM 1241 C C . ARG A 1 156 ? -4.704 9.333 14.850 1.00 91.25 156 ARG A C 1
ATOM 1243 O O . ARG A 1 156 ? -5.632 9.982 15.341 1.00 91.25 156 ARG A O 1
ATOM 1250 N N . ASP A 1 157 ? -4.886 8.210 14.155 1.00 90.25 157 ASP A N 1
ATOM 1251 C CA . ASP A 1 157 ? -6.218 7.666 13.870 1.00 90.25 157 ASP A CA 1
ATOM 1252 C C . ASP A 1 157 ? -6.922 7.193 15.148 1.00 90.25 157 ASP A C 1
ATOM 1254 O O . ASP A 1 157 ? -8.042 7.626 15.424 1.00 90.25 157 ASP A O 1
ATOM 1258 N N . ILE A 1 158 ? -6.234 6.445 16.021 1.00 88.31 158 ILE A N 1
ATOM 1259 C CA . ILE A 1 158 ? -6.786 6.025 17.322 1.00 88.31 158 ILE A CA 1
ATOM 1260 C C . ILE A 1 158 ? -7.246 7.241 18.138 1.00 88.31 158 ILE A C 1
ATOM 1262 O O . ILE A 1 158 ? -8.348 7.254 18.694 1.00 88.31 158 ILE A O 1
ATOM 1266 N N . THR A 1 159 ? -6.436 8.303 18.178 1.00 86.75 159 THR A N 1
ATOM 1267 C CA . THR A 1 159 ? -6.789 9.544 18.882 1.00 86.75 159 THR A CA 1
ATOM 1268 C C . THR A 1 159 ? -8.004 10.227 18.249 1.00 86.75 159 THR A C 1
ATOM 1270 O O . THR A 1 159 ? -8.874 10.738 18.961 1.00 86.75 159 THR A O 1
ATOM 1273 N N . SER A 1 160 ? -8.084 10.244 16.917 1.00 85.19 160 SER A N 1
ATOM 1274 C CA . SER A 1 160 ? -9.210 10.806 16.163 1.00 85.19 160 SER A CA 1
ATOM 1275 C C . SER A 1 160 ? -10.511 10.051 16.450 1.00 85.19 160 SER A C 1
ATOM 1277 O O . SER A 1 160 ? -11.523 10.664 16.804 1.00 85.19 160 SER A O 1
ATOM 1279 N N . LEU A 1 161 ? -10.476 8.718 16.392 1.00 82.62 161 LEU A N 1
ATOM 1280 C CA . LEU A 1 161 ? -11.612 7.851 16.696 1.00 82.62 161 LEU A CA 1
ATOM 1281 C C . LEU A 1 161 ? -12.070 8.005 18.150 1.00 82.62 161 LEU A C 1
ATOM 1283 O O . LEU A 1 161 ? -13.263 8.191 18.398 1.00 82.62 161 LEU A O 1
ATOM 1287 N N . ALA A 1 162 ? -11.141 8.032 19.109 1.00 80.81 162 ALA A N 1
ATOM 1288 C CA . ALA A 1 162 ? -11.463 8.255 20.519 1.00 80.81 162 ALA A CA 1
ATOM 1289 C C . ALA A 1 162 ? -12.150 9.614 20.751 1.00 80.81 162 ALA A C 1
ATOM 1291 O O . ALA A 1 162 ? -13.115 9.706 21.513 1.00 80.81 162 ALA A O 1
ATOM 1292 N N . ARG A 1 163 ? -11.709 10.676 20.059 1.00 77.31 163 ARG A N 1
ATOM 1293 C CA . ARG A 1 163 ? -12.358 12.000 20.118 1.00 77.31 163 ARG A CA 1
ATOM 1294 C C . ARG A 1 163 ? -13.766 11.983 19.525 1.00 77.31 163 ARG A C 1
ATOM 1296 O O . ARG A 1 163 ? -14.665 12.573 20.119 1.00 77.31 163 ARG A O 1
ATOM 1303 N N . LYS A 1 164 ? -13.979 11.305 18.391 1.00 78.50 164 LYS A N 1
ATOM 1304 C CA . LYS A 1 164 ? -15.319 11.142 17.793 1.00 78.50 164 LYS A CA 1
ATOM 1305 C C . LYS A 1 164 ? -16.261 10.399 18.748 1.00 78.50 164 LYS A C 1
ATOM 1307 O O . LYS A 1 164 ? -17.384 10.852 18.966 1.00 78.50 164 LYS A O 1
ATOM 1312 N N . HIS A 1 165 ? -15.787 9.326 19.383 1.00 68.81 165 HIS A N 1
ATOM 1313 C CA . HIS A 1 165 ? -16.568 8.572 20.367 1.00 68.81 165 HIS A CA 1
ATOM 1314 C C . HIS A 1 165 ? -16.915 9.398 21.611 1.00 68.81 165 HIS A C 1
ATOM 1316 O O . HIS A 1 165 ? -18.077 9.429 22.008 1.00 68.81 165 HIS A O 1
ATOM 1322 N N . ASN A 1 166 ? -15.961 10.143 22.174 1.00 64.25 166 ASN A N 1
ATOM 1323 C CA . ASN A 1 166 ? -16.214 10.993 23.344 1.00 64.25 166 ASN A CA 1
ATOM 1324 C C . ASN A 1 166 ? -17.150 12.180 23.053 1.00 64.25 166 ASN A C 1
ATOM 1326 O O . ASN A 1 166 ? -17.787 12.692 23.969 1.00 64.25 166 ASN A O 1
ATOM 1330 N N . ASN A 1 167 ? -17.264 12.599 21.791 1.00 59.66 167 ASN A N 1
ATOM 1331 C CA . 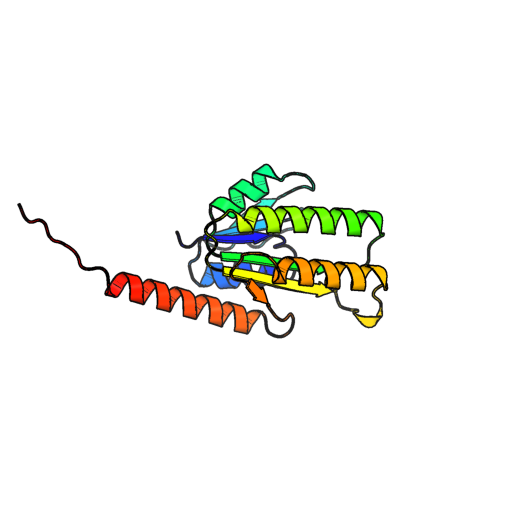ASN A 1 167 ? -18.180 13.656 21.358 1.00 59.66 167 ASN A CA 1
ATOM 1332 C C . ASN A 1 167 ? -19.550 13.126 20.893 1.00 59.66 167 ASN A C 1
ATOM 1334 O O . ASN A 1 167 ? -20.393 13.913 20.458 1.00 59.66 167 ASN A O 1
ATOM 1338 N N . THR A 1 168 ? -19.797 11.814 20.966 1.00 53.19 168 THR A N 1
ATOM 1339 C CA . THR A 1 168 ? -21.095 11.237 20.597 1.00 53.19 168 THR A CA 1
ATOM 1340 C C . THR A 1 168 ? -22.100 11.471 21.731 1.00 53.19 168 THR A C 1
ATOM 1342 O O . THR A 1 168 ? -22.058 10.807 22.764 1.00 53.19 168 THR A O 1
ATOM 1345 N N . ILE A 1 169 ? -23.010 12.433 21.552 1.00 54.78 169 ILE A N 1
ATOM 1346 C CA . ILE A 1 169 ? -24.135 12.675 22.469 1.00 54.78 169 ILE A CA 1
ATOM 1347 C C . ILE A 1 169 ? -25.119 11.507 22.341 1.00 54.78 169 ILE A C 1
ATOM 1349 O O . ILE A 1 169 ? -25.764 11.341 21.305 1.00 54.78 169 ILE A O 1
ATOM 1353 N N . VAL A 1 170 ? -25.251 10.704 23.397 1.00 53.78 170 VAL A N 1
ATOM 1354 C CA . VAL A 1 170 ? -26.299 9.682 23.496 1.00 53.78 170 VAL A CA 1
ATOM 1355 C C . VAL A 1 170 ? -27.630 10.389 23.754 1.00 53.78 170 VAL A C 1
ATOM 1357 O O . VAL A 1 170 ? -27.857 10.915 24.842 1.00 53.78 170 VAL A O 1
ATOM 1360 N N . PHE A 1 171 ? -28.512 10.422 22.755 1.00 47.62 171 PHE A N 1
ATOM 1361 C CA . PHE A 1 171 ? -29.913 10.774 22.982 1.00 47.62 171 PHE A CA 1
ATOM 1362 C C . PHE A 1 171 ? -30.623 9.558 23.574 1.00 47.62 171 PHE A C 1
ATOM 1364 O O . PHE A 1 171 ? -30.992 8.629 22.856 1.00 47.62 171 PHE A O 1
ATOM 1371 N N . ASP A 1 172 ? -30.792 9.565 24.893 1.00 51.94 172 ASP A N 1
ATOM 1372 C CA . ASP A 1 172 ? -31.633 8.600 25.588 1.00 51.94 172 ASP A CA 1
ATOM 1373 C C . ASP A 1 172 ? -33.105 8.972 25.360 1.00 51.94 172 ASP A C 1
ATOM 1375 O O . ASP A 1 172 ? -33.659 9.866 26.005 1.00 51.94 172 ASP A O 1
ATOM 1379 N N . PHE A 1 173 ? -33.743 8.326 24.383 1.00 54.25 173 PHE A N 1
ATOM 1380 C CA . PHE A 1 173 ? -35.197 8.366 24.238 1.00 54.25 173 PHE A CA 1
ATOM 1381 C C . PHE A 1 173 ? -35.809 7.346 25.201 1.00 54.25 173 PHE A C 1
ATOM 1383 O O . PHE A 1 173 ? -36.303 6.295 24.786 1.00 54.25 173 PHE A O 1
ATOM 1390 N N . GLY A 1 174 ? -35.745 7.668 26.495 1.00 55.31 174 GLY A N 1
ATOM 1391 C CA . GLY A 1 174 ? -36.389 6.897 27.550 1.00 55.31 174 GLY A CA 1
ATOM 1392 C C . GLY A 1 174 ? -37.877 6.690 27.251 1.00 55.31 174 GLY A C 1
ATOM 1393 O O . GLY A 1 174 ? -38.591 7.634 26.899 1.00 55.31 174 GLY A O 1
ATOM 1394 N N . LYS A 1 175 ? -38.329 5.440 27.374 1.00 43.88 175 LYS A N 1
ATOM 1395 C CA . LYS A 1 175 ? -39.744 5.071 27.478 1.00 43.88 175 LYS A CA 1
ATOM 1396 C C . LYS A 1 175 ? -40.089 4.765 28.923 1.00 43.88 175 LYS A C 1
ATOM 1398 O O . LYS A 1 175 ? -39.263 4.093 29.578 1.00 43.88 175 LYS A O 1
#

Secondary structure (DSSP, 8-state):
--EEEEETTTSHHHHHHHHHHHHTT-EEEEEESS-------TTEEEEE--TT-HHHHHHHHTT-SEEEEEEEEPS--HHHHHHHHHHHHHHHHHHHTS--SEEEEEEEESS-GGG--HHHHHHHHHHHHHHHHSSS-EEE--TTTHHHHHHHHHHHHHHHHHHHHHT--------